Protein AF-A0A0F9DY85-F1 (afdb_monomer)

Structure (mmCIF, N/CA/C/O backbone):
data_AF-A0A0F9DY85-F1
#
_entry.id   AF-A0A0F9DY85-F1
#
loop_
_atom_site.group_PDB
_atom_site.id
_atom_site.type_symbol
_atom_site.label_atom_id
_atom_site.label_alt_id
_atom_site.label_comp_id
_atom_site.label_asym_id
_atom_site.label_entity_id
_atom_site.label_seq_id
_atom_site.pdbx_PDB_ins_code
_atom_site.Cartn_x
_atom_site.Cartn_y
_atom_site.Cartn_z
_atom_site.occupancy
_atom_site.B_iso_or_equiv
_atom_site.auth_seq_id
_atom_site.auth_comp_id
_atom_site.auth_asym_id
_atom_site.auth_atom_id
_atom_site.pdbx_PDB_model_num
ATOM 1 N N . MET A 1 1 ? -1.909 11.849 -15.344 1.00 46.06 1 MET A N 1
ATOM 2 C CA . MET A 1 1 ? -2.215 11.462 -13.945 1.00 46.06 1 MET A CA 1
ATOM 3 C C . MET A 1 1 ? -2.751 10.034 -13.970 1.00 46.06 1 MET A C 1
ATOM 5 O O . MET A 1 1 ? -3.432 9.712 -14.937 1.00 46.06 1 MET A O 1
ATOM 9 N N . ALA A 1 2 ? -2.405 9.166 -13.007 1.00 52.00 2 ALA A N 1
ATOM 10 C CA . ALA A 1 2 ? -3.006 7.825 -12.947 1.00 52.00 2 ALA A CA 1
ATOM 11 C C . ALA A 1 2 ? -4.501 7.929 -12.640 1.00 52.00 2 ALA A C 1
ATOM 13 O O . ALA A 1 2 ? -4.903 8.715 -11.785 1.00 52.00 2 ALA A O 1
ATOM 14 N N . GLU A 1 3 ? -5.295 7.143 -13.355 1.00 54.66 3 GLU A N 1
ATOM 15 C CA . GLU A 1 3 ? -6.748 7.085 -13.211 1.00 54.66 3 GLU A CA 1
ATOM 16 C C . GLU A 1 3 ? -7.149 6.143 -12.072 1.00 54.66 3 GLU A C 1
ATOM 18 O O . GLU A 1 3 ? -8.096 6.411 -11.334 1.00 54.66 3 GLU A O 1
ATOM 23 N N . SER A 1 4 ? -6.362 5.086 -11.854 1.00 67.38 4 SER A N 1
ATOM 24 C CA . SER A 1 4 ? -6.472 4.242 -10.670 1.00 67.38 4 SER A CA 1
ATOM 25 C C . SER A 1 4 ? -5.106 4.009 -10.035 1.00 67.38 4 SER A C 1
ATOM 27 O O . SER A 1 4 ? -4.107 3.772 -10.716 1.00 67.38 4 SER A O 1
ATOM 29 N N . LEU A 1 5 ? -5.073 4.119 -8.709 1.00 66.00 5 LEU A N 1
ATOM 30 C CA . LEU A 1 5 ? -3.927 3.799 -7.876 1.00 66.00 5 LEU A CA 1
ATOM 31 C C . LEU A 1 5 ? -4.450 3.032 -6.667 1.00 66.00 5 LEU A C 1
ATOM 33 O O . LEU A 1 5 ? -5.273 3.566 -5.924 1.00 66.00 5 LEU A O 1
ATOM 37 N N . LYS A 1 6 ? -3.996 1.792 -6.484 1.00 78.62 6 LYS A N 1
ATOM 38 C CA . LYS A 1 6 ? -4.404 0.922 -5.373 1.00 78.62 6 LYS A CA 1
ATOM 39 C C . LYS A 1 6 ? -3.182 0.351 -4.679 1.00 78.62 6 LYS A C 1
ATOM 41 O O . LYS A 1 6 ? -2.167 0.092 -5.318 1.00 78.62 6 LYS A O 1
ATOM 46 N N . ILE A 1 7 ? -3.294 0.130 -3.373 1.00 74.75 7 ILE A N 1
ATOM 47 C CA . ILE A 1 7 ? -2.282 -0.582 -2.589 1.00 74.75 7 ILE A CA 1
ATOM 48 C C . ILE A 1 7 ? -2.908 -1.903 -2.172 1.00 74.75 7 ILE A C 1
ATOM 50 O O . ILE A 1 7 ? -3.916 -1.903 -1.463 1.00 74.75 7 ILE A O 1
ATOM 54 N N . LYS A 1 8 ? -2.335 -3.014 -2.630 1.00 74.44 8 LYS A N 1
ATOM 55 C CA . LYS A 1 8 ? -2.901 -4.348 -2.432 1.00 74.44 8 LYS A CA 1
ATOM 56 C C . LYS A 1 8 ? -1.949 -5.274 -1.697 1.00 74.44 8 LYS A C 1
ATOM 58 O O . LYS A 1 8 ? -0.748 -5.256 -1.955 1.00 74.44 8 LYS A O 1
ATOM 63 N N . GLY A 1 9 ? -2.506 -6.076 -0.788 1.00 59.25 9 GLY A N 1
ATOM 64 C CA . GLY A 1 9 ? -1.823 -7.176 -0.104 1.00 59.25 9 GLY A CA 1
ATOM 65 C C . GLY A 1 9 ? -2.428 -8.512 -0.507 1.00 59.25 9 GLY A C 1
ATOM 66 O O . GLY A 1 9 ? -3.638 -8.708 -0.378 1.00 59.25 9 GLY A O 1
ATOM 67 N N . GLY A 1 10 ? -1.597 -9.419 -1.020 1.00 56.91 10 GLY A N 1
ATOM 68 C CA . GLY A 1 10 ? -2.082 -10.671 -1.605 1.00 56.91 10 GLY A CA 1
ATOM 69 C C . GLY A 1 10 ? -2.939 -10.436 -2.858 1.00 56.91 10 GLY A C 1
ATOM 70 O O . GLY A 1 10 ? -2.722 -9.482 -3.606 1.00 56.91 10 GLY A O 1
ATOM 71 N N . THR A 1 11 ? -3.914 -11.310 -3.114 1.00 40.84 11 THR A N 1
ATOM 72 C CA . THR A 1 11 ? -4.694 -11.305 -4.367 1.00 40.84 11 THR A CA 1
ATOM 73 C C . THR A 1 11 ? -5.953 -10.431 -4.351 1.00 40.84 11 THR A C 1
ATOM 75 O O . THR A 1 11 ? -6.536 -10.222 -5.411 1.00 40.84 11 THR A O 1
ATOM 78 N N . THR A 1 12 ? -6.393 -9.890 -3.206 1.00 43.62 12 THR A N 1
ATOM 79 C CA . THR A 1 12 ? -7.782 -9.380 -3.112 1.00 43.62 12 THR A CA 1
ATOM 80 C C . THR A 1 12 ? -8.025 -8.148 -2.246 1.00 43.62 12 THR A C 1
ATOM 82 O O . THR A 1 12 ? -9.080 -7.533 -2.401 1.00 43.62 12 THR A O 1
ATOM 85 N N . VAL A 1 13 ? -7.111 -7.729 -1.365 1.00 45.12 13 VAL A N 1
ATOM 86 C CA . VAL A 1 13 ? -7.414 -6.622 -0.439 1.00 45.12 13 VAL A CA 1
ATOM 87 C C . VAL A 1 13 ? -6.917 -5.293 -0.994 1.00 45.12 13 VAL A C 1
ATOM 89 O O . VAL A 1 13 ? -5.724 -5.016 -0.946 1.00 45.12 13 VAL A O 1
ATOM 92 N N . ASP A 1 14 ? -7.834 -4.449 -1.473 1.00 63.19 14 ASP A N 1
ATOM 93 C CA . ASP A 1 14 ? -7.562 -3.028 -1.716 1.00 63.19 14 ASP A CA 1
ATOM 94 C C . ASP A 1 14 ? -7.533 -2.291 -0.371 1.00 63.19 14 ASP A C 1
ATOM 96 O O . ASP A 1 14 ? -8.569 -2.052 0.262 1.00 63.19 14 ASP A O 1
ATOM 100 N N . LEU A 1 15 ? -6.330 -1.959 0.094 1.00 60.75 15 LEU A N 1
ATOM 101 C CA . LEU A 1 15 ? -6.127 -1.297 1.378 1.00 60.75 15 LEU A CA 1
ATOM 102 C C . LEU A 1 15 ? -6.636 0.140 1.382 1.00 60.75 15 LEU A C 1
ATOM 104 O O . LEU A 1 15 ? -6.910 0.670 2.459 1.00 60.75 15 LEU A O 1
ATOM 108 N N . LEU A 1 16 ? -6.797 0.759 0.212 1.00 64.31 16 LEU A N 1
ATOM 109 C CA . LEU A 1 16 ? -7.365 2.093 0.126 1.00 64.31 16 LEU A CA 1
ATOM 110 C C . LEU A 1 16 ? -8.872 2.038 0.369 1.00 64.31 16 LEU A C 1
ATOM 112 O O . LEU A 1 16 ? -9.385 2.753 1.229 1.00 64.31 16 LEU A O 1
ATOM 116 N N . LEU A 1 17 ? -9.568 1.112 -0.293 1.00 60.16 17 LEU A N 1
ATOM 117 C CA . LEU A 1 17 ? -11.006 0.911 -0.089 1.00 60.16 17 LEU A CA 1
ATOM 118 C C . LEU A 1 17 ? -11.322 0.373 1.314 1.00 60.16 17 LEU A C 1
ATOM 120 O O . LEU A 1 17 ? -12.213 0.889 1.986 1.00 60.16 17 LEU A O 1
ATOM 124 N N . THR A 1 18 ? -10.559 -0.613 1.794 1.00 58.16 18 THR A N 1
ATOM 125 C CA . 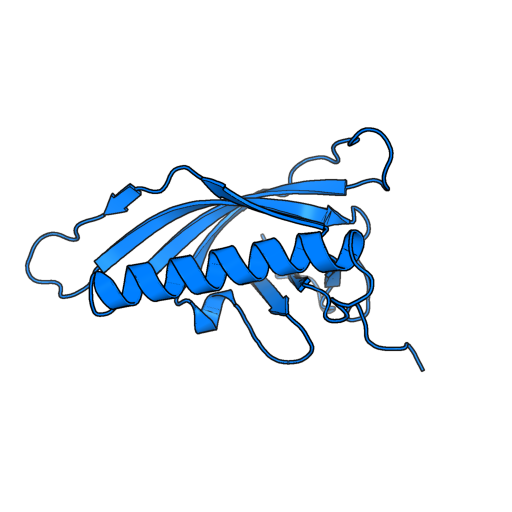THR A 1 18 ? -10.811 -1.272 3.090 1.00 58.16 18 THR A CA 1
ATOM 126 C C . THR A 1 18 ? -10.592 -0.328 4.277 1.00 58.16 18 THR A C 1
ATOM 128 O O . THR A 1 18 ? -11.306 -0.402 5.277 1.00 58.16 18 THR A O 1
ATOM 131 N N . ALA A 1 19 ? -9.630 0.595 4.174 1.00 58.97 19 ALA A N 1
ATOM 132 C CA . ALA A 1 19 ? -9.356 1.583 5.216 1.00 58.97 19 ALA A CA 1
ATOM 133 C C . ALA A 1 19 ? -10.083 2.925 5.002 1.00 58.97 19 ALA A C 1
ATOM 135 O O . ALA A 1 19 ? -9.817 3.872 5.740 1.00 58.97 19 ALA A O 1
ATOM 136 N N . GLY A 1 20 ? -10.965 3.041 3.999 1.00 60.91 20 GLY A N 1
ATOM 137 C CA . GLY A 1 20 ? -11.630 4.309 3.670 1.00 60.91 20 GLY A CA 1
ATOM 138 C C . GLY A 1 20 ? -10.650 5.427 3.285 1.00 60.91 20 GLY A C 1
ATOM 139 O O . GLY A 1 20 ? -10.952 6.609 3.479 1.00 60.91 20 GLY A O 1
ATOM 140 N N . ILE A 1 21 ? -9.463 5.060 2.790 1.00 66.00 21 ILE A N 1
ATOM 141 C CA . ILE A 1 21 ? -8.413 5.969 2.339 1.00 66.00 21 ILE A CA 1
ATOM 142 C C . ILE A 1 21 ? -8.705 6.379 0.897 1.00 66.00 21 ILE A C 1
ATOM 144 O O . ILE A 1 21 ? -8.820 5.555 -0.003 1.00 66.00 21 ILE A O 1
ATOM 148 N N . SER A 1 22 ? -8.732 7.684 0.661 1.00 68.69 22 SER A N 1
ATOM 149 C CA . SER A 1 22 ? -8.679 8.269 -0.678 1.00 68.69 22 SER A CA 1
ATOM 150 C C . SER A 1 22 ? -7.338 8.966 -0.882 1.00 68.69 22 SER A C 1
ATOM 152 O O . SER A 1 22 ? -6.923 9.768 -0.041 1.00 68.69 22 SER A O 1
ATOM 154 N N . ILE A 1 23 ? -6.664 8.676 -1.993 1.00 69.00 23 ILE A N 1
ATOM 155 C CA . ILE A 1 23 ? -5.463 9.407 -2.410 1.00 69.00 23 ILE A CA 1
ATOM 156 C C . ILE A 1 23 ? -5.919 10.715 -3.062 1.00 69.00 23 ILE A C 1
ATOM 158 O O . ILE A 1 23 ? -6.821 10.728 -3.898 1.00 69.00 23 ILE A O 1
ATOM 162 N N . LYS A 1 24 ? -5.353 11.836 -2.613 1.00 62.56 24 LYS A N 1
ATOM 163 C CA . LYS A 1 24 ? -5.716 13.194 -3.049 1.00 62.56 24 LYS A CA 1
ATOM 164 C C . LYS A 1 24 ? -4.743 13.786 -4.056 1.00 62.56 24 LYS A C 1
ATOM 166 O O . LYS A 1 24 ? -5.127 14.677 -4.801 1.00 62.56 24 LYS A O 1
ATOM 171 N N . GLY A 1 25 ? -3.519 13.282 -4.080 1.00 59.41 25 GLY A N 1
ATOM 172 C CA . GLY A 1 25 ? -2.499 13.672 -5.035 1.00 59.41 25 GLY A CA 1
ATOM 173 C C . GLY A 1 25 ? -1.414 12.612 -5.066 1.00 59.41 25 GLY A C 1
ATOM 174 O O . GLY A 1 25 ? -1.050 12.067 -4.021 1.00 59.41 25 GLY A O 1
ATOM 175 N N . TRP A 1 26 ? -0.938 12.320 -6.270 1.00 64.88 26 TRP A N 1
ATOM 176 C CA . TRP A 1 26 ? 0.194 11.447 -6.518 1.00 64.88 26 TRP A CA 1
ATOM 177 C C . TRP A 1 26 ? 1.132 12.158 -7.483 1.00 64.88 26 TRP A C 1
ATOM 179 O O . TRP A 1 26 ? 0.744 12.472 -8.609 1.00 64.88 26 TRP A O 1
ATOM 189 N N . THR A 1 27 ? 2.352 12.400 -7.022 1.00 60.38 27 THR A N 1
ATOM 190 C CA . THR A 1 27 ? 3.445 12.865 -7.866 1.00 60.38 27 THR A CA 1
ATOM 191 C C . THR A 1 27 ? 4.522 11.790 -7.806 1.00 60.38 27 THR A C 1
ATOM 193 O O . THR A 1 27 ? 5.082 11.601 -6.723 1.00 60.38 27 THR A O 1
ATOM 196 N N . PRO A 1 28 ? 4.797 11.083 -8.919 1.00 58.00 28 PRO A N 1
ATOM 197 C CA . PRO A 1 28 ? 5.911 10.151 -8.991 1.00 58.00 28 PRO A CA 1
ATOM 198 C C . PRO A 1 28 ? 7.193 10.874 -8.596 1.00 58.00 28 PRO A C 1
ATOM 200 O O . PRO A 1 28 ? 7.519 11.886 -9.219 1.00 58.00 28 PRO A O 1
ATOM 203 N N . ALA A 1 29 ? 7.890 10.414 -7.557 1.00 64.94 29 ALA A N 1
ATOM 204 C CA . ALA A 1 29 ? 9.205 10.972 -7.267 1.00 64.94 29 ALA A CA 1
ATOM 205 C C . ALA A 1 29 ? 10.280 10.289 -8.121 1.00 64.94 29 ALA A C 1
ATOM 207 O O . ALA A 1 29 ? 10.067 9.245 -8.743 1.00 64.94 29 ALA A O 1
ATOM 208 N N . THR A 1 30 ? 11.434 10.937 -8.192 1.00 57.72 30 THR A N 1
ATOM 209 C CA . THR A 1 30 ? 12.630 10.422 -8.856 1.00 57.72 30 THR A CA 1
ATOM 210 C C . THR A 1 30 ? 13.224 9.242 -8.075 1.00 57.72 30 THR A C 1
ATOM 212 O O . THR A 1 30 ? 13.050 9.188 -6.855 1.00 57.72 30 THR A O 1
ATOM 215 N N . PRO A 1 31 ? 13.919 8.302 -8.744 1.00 59.94 31 PRO A N 1
ATOM 216 C CA . PRO A 1 31 ? 14.590 7.197 -8.065 1.00 59.94 31 PRO A CA 1
ATOM 217 C C . PRO A 1 31 ? 15.553 7.719 -6.992 1.00 59.94 31 PRO A C 1
ATOM 219 O O . PRO A 1 31 ? 16.290 8.678 -7.227 1.00 59.94 31 PRO A O 1
ATOM 222 N N . GLU A 1 32 ? 15.529 7.098 -5.814 1.00 61.56 32 GLU A N 1
ATOM 223 C CA . GLU A 1 32 ? 16.479 7.355 -4.731 1.00 61.56 32 GLU A CA 1
ATOM 224 C C . GLU A 1 32 ? 17.327 6.087 -4.557 1.00 61.56 32 GLU A C 1
ATOM 226 O O . GLU A 1 32 ? 16.789 4.988 -4.421 1.00 61.56 32 GLU A O 1
ATOM 231 N N . ASN A 1 33 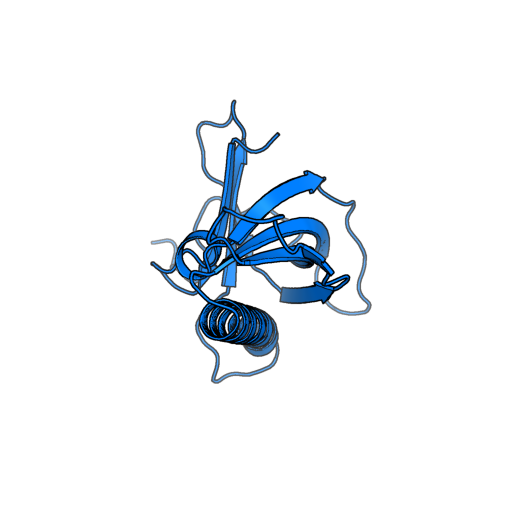? 18.656 6.217 -4.541 1.00 53.69 33 ASN A N 1
ATOM 232 C CA . ASN A 1 33 ? 19.522 5.103 -4.161 1.00 53.69 33 ASN A CA 1
ATOM 233 C C . ASN A 1 33 ? 19.494 4.980 -2.633 1.00 53.69 33 ASN A C 1
ATOM 235 O O . ASN A 1 33 ? 20.047 5.833 -1.941 1.00 53.69 33 ASN A O 1
ATOM 239 N N . GLU A 1 34 ? 18.849 3.941 -2.099 1.00 51.78 34 GLU A N 1
ATOM 240 C CA . GLU A 1 34 ? 19.102 3.529 -0.717 1.00 51.78 34 GLU A CA 1
ATOM 241 C C . GLU A 1 34 ? 20.336 2.628 -0.679 1.00 51.78 34 GLU A C 1
ATOM 243 O O . GLU A 1 34 ? 20.425 1.654 -1.427 1.00 51.78 34 GLU A O 1
ATOM 248 N N . ASP A 1 35 ? 21.283 2.962 0.201 1.00 51.06 35 ASP A N 1
ATOM 249 C CA . ASP A 1 35 ? 22.508 2.197 0.418 1.00 51.06 35 ASP A CA 1
ATOM 250 C C . ASP A 1 35 ? 22.195 0.696 0.589 1.00 51.06 35 ASP A C 1
ATOM 252 O O . ASP A 1 35 ? 21.624 0.264 1.592 1.00 51.06 35 ASP A O 1
ATOM 256 N N . ASN A 1 36 ? 22.627 -0.091 -0.402 1.00 47.88 36 ASN A N 1
ATOM 257 C CA . ASN A 1 36 ? 22.678 -1.559 -0.441 1.00 47.88 36 ASN A CA 1
ATOM 258 C C . ASN A 1 36 ? 21.412 -2.380 -0.744 1.00 47.88 36 ASN A C 1
ATOM 260 O O . ASN A 1 36 ? 21.439 -3.581 -0.486 1.00 47.88 36 ASN A O 1
ATOM 264 N N . LEU A 1 37 ? 20.363 -1.852 -1.378 1.00 48.66 37 LEU A N 1
ATOM 265 C CA . LEU A 1 37 ? 19.325 -2.688 -2.017 1.00 48.66 37 LEU A CA 1
ATOM 266 C C . LEU A 1 37 ? 18.811 -2.006 -3.293 1.00 48.66 37 LEU A C 1
ATOM 268 O O . LEU A 1 37 ? 18.865 -0.790 -3.388 1.00 48.66 37 LEU A O 1
ATOM 272 N N . HIS A 1 38 ? 18.377 -2.816 -4.265 1.00 57.91 38 HIS A N 1
ATOM 273 C CA . HIS A 1 38 ? 17.824 -2.473 -5.588 1.00 57.91 38 HIS A CA 1
ATOM 274 C C . HIS A 1 38 ? 17.263 -1.051 -5.756 1.00 57.91 38 HIS A C 1
ATOM 276 O O . HIS A 1 38 ? 16.619 -0.539 -4.851 1.00 57.91 38 HIS A O 1
ATOM 282 N N . GLU A 1 39 ? 17.409 -0.465 -6.951 1.00 69.25 39 GLU A N 1
ATOM 283 C CA . GLU A 1 39 ? 16.844 0.848 -7.300 1.00 69.25 39 GLU A CA 1
ATOM 284 C C . GLU A 1 39 ? 15.376 0.957 -6.832 1.00 69.25 39 GLU A C 1
ATOM 286 O O . GLU A 1 39 ? 14.479 0.278 -7.348 1.00 69.25 39 GLU A O 1
ATOM 291 N N . VAL A 1 40 ? 15.146 1.771 -5.797 1.00 81.31 40 VAL A N 1
ATOM 292 C CA . VAL A 1 40 ? 13.824 2.037 -5.226 1.00 81.31 40 VAL A CA 1
ATOM 293 C C . VAL A 1 40 ? 13.391 3.446 -5.592 1.00 81.31 40 VAL A C 1
ATOM 295 O O . VAL A 1 40 ? 14.182 4.381 -5.691 1.00 81.31 40 VAL A O 1
ATOM 298 N N . VAL A 1 41 ? 12.090 3.615 -5.779 1.00 84.81 41 VAL A N 1
ATOM 299 C CA . VAL A 1 41 ? 11.484 4.926 -5.993 1.00 84.81 41 VAL A CA 1
ATOM 300 C C . VAL A 1 41 ? 10.683 5.278 -4.756 1.00 84.81 41 VAL A C 1
ATOM 302 O O . VAL A 1 41 ? 9.790 4.528 -4.338 1.00 84.81 41 VAL A O 1
ATOM 305 N N . ARG A 1 42 ? 11.012 6.430 -4.170 1.00 86.00 42 ARG A N 1
ATOM 306 C CA . ARG A 1 42 ? 10.193 7.044 -3.134 1.00 86.00 42 ARG A CA 1
ATOM 307 C C . ARG A 1 42 ? 8.990 7.702 -3.792 1.00 86.00 42 ARG A C 1
ATOM 309 O O . ARG A 1 42 ? 9.097 8.355 -4.814 1.00 86.00 42 ARG A O 1
ATOM 316 N N . GLU A 1 43 ? 7.828 7.536 -3.201 1.00 82.12 43 GLU A N 1
ATOM 317 C CA . GLU A 1 43 ? 6.560 8.034 -3.704 1.00 82.12 43 GLU A CA 1
ATOM 318 C C . GLU A 1 43 ? 5.884 8.780 -2.560 1.00 82.12 43 GLU A C 1
ATOM 320 O O . GLU A 1 43 ? 5.639 8.205 -1.498 1.00 82.12 43 GLU A O 1
ATOM 325 N N . ASN A 1 44 ? 5.590 10.063 -2.760 1.00 82.44 44 ASN A N 1
ATOM 326 C CA . ASN A 1 44 ? 4.921 10.884 -1.757 1.00 82.44 44 ASN A CA 1
ATOM 327 C C . ASN A 1 44 ? 3.491 11.162 -2.210 1.00 82.44 44 ASN A C 1
ATOM 329 O O . ASN A 1 44 ? 3.246 11.734 -3.273 1.00 82.44 44 ASN A O 1
ATOM 333 N N . MET A 1 45 ? 2.535 10.758 -1.385 1.00 81.75 45 MET A N 1
ATOM 334 C CA . MET A 1 45 ? 1.112 10.867 -1.672 1.00 81.75 45 MET A CA 1
ATOM 335 C C . MET A 1 45 ? 0.416 11.590 -0.530 1.00 81.75 45 MET A C 1
ATOM 337 O O . MET A 1 45 ? 0.675 11.330 0.643 1.00 81.75 45 MET A O 1
ATOM 341 N N . SER A 1 46 ? -0.518 12.476 -0.848 1.00 79.56 46 SER A N 1
ATOM 342 C CA . SER A 1 46 ? -1.453 12.979 0.160 1.00 79.56 46 SER A CA 1
ATOM 343 C C . SER A 1 46 ? -2.649 12.047 0.220 1.00 79.56 46 SER A C 1
ATOM 345 O O . SER A 1 46 ? -3.220 11.705 -0.816 1.00 79.56 46 SER A O 1
ATOM 347 N N . PHE A 1 47 ? -3.066 11.658 1.420 1.00 80.00 47 PHE A N 1
ATOM 348 C CA . PHE A 1 47 ? -4.226 10.795 1.601 1.00 80.00 47 PHE A CA 1
ATOM 349 C C . PHE A 1 47 ? -5.217 11.385 2.599 1.00 80.00 47 PHE A C 1
ATOM 351 O O . PHE A 1 47 ? -4.890 12.257 3.407 1.00 80.00 47 PHE A O 1
ATOM 358 N N . ARG A 1 48 ? -6.448 10.882 2.536 1.00 77.69 48 ARG A N 1
ATOM 359 C CA . ARG A 1 48 ? -7.536 11.223 3.447 1.00 77.69 48 ARG A CA 1
ATOM 360 C C . ARG A 1 48 ? -8.304 9.969 3.839 1.00 77.69 48 ARG A C 1
ATOM 362 O O . ARG A 1 48 ? -8.820 9.294 2.955 1.00 77.69 48 ARG A O 1
ATOM 369 N N . ILE A 1 49 ? -8.416 9.709 5.137 1.00 76.88 49 ILE A N 1
ATOM 370 C CA . ILE A 1 49 ? -9.242 8.652 5.732 1.00 76.88 49 ILE A CA 1
ATOM 371 C C . ILE A 1 49 ? -10.547 9.259 6.220 1.00 76.88 49 ILE A C 1
ATOM 373 O O . ILE A 1 49 ? -10.534 10.307 6.873 1.00 76.88 49 ILE A O 1
ATOM 377 N N . LYS A 1 50 ? -11.660 8.585 5.928 1.00 78.38 50 LYS A N 1
ATOM 378 C CA . LYS A 1 50 ? -12.973 8.897 6.495 1.00 78.38 50 LYS A CA 1
ATOM 379 C C . LYS A 1 50 ? -13.424 7.778 7.424 1.00 78.38 50 LYS A C 1
ATOM 381 O O . LYS A 1 50 ? -13.535 6.634 6.995 1.00 78.38 50 LYS A O 1
ATOM 386 N N . GLY A 1 51 ? -13.742 8.139 8.662 1.00 71.38 51 GLY A N 1
ATOM 387 C CA . GLY A 1 51 ? -14.319 7.238 9.651 1.00 71.38 51 GLY A CA 1
ATOM 388 C C . GLY A 1 51 ? -15.736 7.646 10.050 1.00 71.38 51 GLY A C 1
ATOM 389 O O . GLY A 1 51 ? -16.091 8.828 10.047 1.00 71.38 51 GLY A O 1
ATOM 390 N N . THR A 1 52 ? -16.541 6.658 10.440 1.00 77.75 52 THR A N 1
ATOM 391 C CA . THR A 1 52 ? -17.889 6.872 11.006 1.00 77.75 52 THR A CA 1
ATOM 392 C C . THR A 1 52 ? -17.844 7.352 12.461 1.00 77.75 52 THR A C 1
ATOM 394 O O . THR A 1 52 ? -18.817 7.896 12.976 1.00 77.75 52 THR A O 1
ATOM 397 N N . SER A 1 53 ? -16.699 7.172 13.124 1.00 77.12 53 SER A N 1
ATOM 398 C CA . SER A 1 53 ? -16.382 7.651 14.471 1.00 77.12 53 SER A CA 1
ATOM 399 C C . SER A 1 53 ? -14.867 7.842 14.620 1.00 77.12 53 SER A C 1
ATOM 401 O O . SER A 1 53 ? -14.092 7.325 13.811 1.00 77.12 53 SER A O 1
ATOM 403 N N . GLN A 1 54 ? -14.422 8.534 15.674 1.00 75.19 54 GLN A N 1
ATOM 404 C CA . GLN A 1 54 ? -12.989 8.643 15.990 1.00 75.19 54 GLN A CA 1
ATOM 405 C C . GLN A 1 54 ? -12.343 7.270 16.231 1.00 75.19 54 GLN A C 1
ATOM 407 O O . GLN A 1 54 ? -11.245 7.017 15.739 1.00 75.19 54 GLN A O 1
ATOM 412 N N . ASN A 1 55 ? -13.043 6.361 16.919 1.00 77.88 55 ASN A N 1
ATOM 413 C CA . ASN A 1 55 ? -12.555 5.002 17.164 1.00 77.88 55 ASN A CA 1
ATOM 414 C C . ASN A 1 55 ? -12.401 4.221 15.857 1.00 77.88 55 ASN A C 1
ATOM 416 O O . ASN A 1 55 ? -11.370 3.595 15.633 1.00 77.88 55 ASN A O 1
ATOM 420 N N . ASN A 1 56 ? -13.395 4.304 14.967 1.00 81.31 56 ASN A N 1
ATOM 421 C CA . ASN A 1 56 ? -13.333 3.664 13.656 1.00 81.31 56 ASN A CA 1
ATOM 422 C C . ASN A 1 56 ? -12.145 4.183 12.831 1.00 81.31 56 ASN A C 1
ATOM 424 O O . ASN A 1 56 ? -11.397 3.382 12.270 1.00 81.31 56 ASN A O 1
ATOM 428 N N . LEU A 1 57 ? -11.923 5.499 12.834 1.00 78.06 57 LEU A N 1
ATOM 429 C CA . LEU A 1 57 ? -10.795 6.122 12.148 1.00 78.06 57 LEU A CA 1
ATOM 430 C C . LEU A 1 57 ? -9.449 5.639 12.710 1.00 78.06 57 LEU A C 1
ATOM 432 O O . LEU A 1 57 ? -8.555 5.249 11.954 1.00 78.06 57 LEU A O 1
ATOM 436 N N . ALA A 1 58 ? -9.308 5.618 14.038 1.00 79.44 58 ALA A N 1
ATOM 437 C CA . ALA A 1 58 ? -8.102 5.129 14.699 1.00 79.44 58 ALA A CA 1
ATOM 438 C C . ALA A 1 58 ? -7.831 3.654 14.361 1.00 79.44 58 ALA A C 1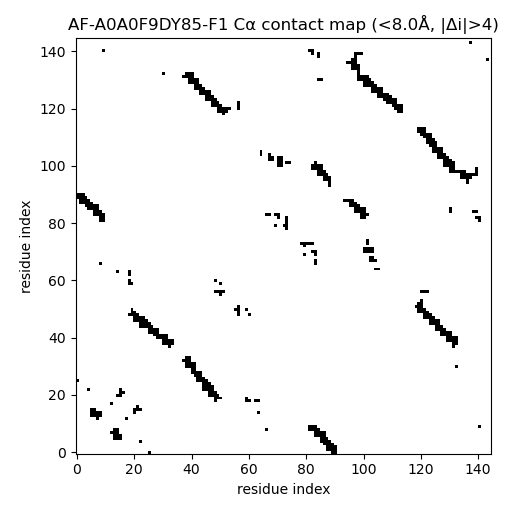
ATOM 440 O O . ALA A 1 58 ? -6.698 3.293 14.032 1.00 79.44 58 ALA A O 1
ATOM 441 N N . SER A 1 59 ? -8.865 2.805 14.374 1.00 81.44 59 SER A N 1
ATOM 442 C CA . SER A 1 59 ? -8.751 1.394 13.991 1.00 81.44 59 SER A CA 1
ATOM 443 C C . SER A 1 59 ? -8.299 1.224 12.538 1.00 81.44 59 SER A C 1
ATOM 445 O O . SER A 1 59 ? -7.373 0.451 12.286 1.00 81.44 59 SER A O 1
ATOM 447 N N . GLN A 1 60 ? -8.883 1.969 11.594 1.00 77.69 60 GLN A N 1
ATOM 448 C CA . GLN A 1 60 ? -8.489 1.936 10.178 1.00 77.69 60 GLN A CA 1
ATOM 449 C C . GLN A 1 60 ? -7.025 2.346 9.987 1.00 77.69 60 GLN A C 1
ATOM 451 O O . GLN A 1 60 ? -6.272 1.663 9.292 1.00 77.69 60 GLN A O 1
ATOM 456 N N . LEU A 1 61 ? -6.584 3.409 10.663 1.00 79.81 61 LEU A N 1
ATOM 457 C CA . LEU A 1 61 ? -5.197 3.864 10.595 1.00 79.81 61 LEU A CA 1
ATOM 458 C C . LEU A 1 61 ? -4.217 2.836 11.187 1.00 79.81 61 LEU A C 1
ATOM 460 O O . LEU A 1 61 ? -3.120 2.651 10.655 1.00 79.81 61 LEU A O 1
ATOM 464 N N . ILE A 1 62 ? -4.593 2.157 12.276 1.00 83.12 62 ILE A N 1
ATOM 465 C CA . ILE A 1 62 ? -3.785 1.082 12.872 1.00 83.12 62 ILE A CA 1
ATOM 466 C C . ILE A 1 62 ? -3.655 -0.094 11.903 1.00 83.12 62 ILE A C 1
ATOM 468 O O . ILE A 1 62 ? -2.543 -0.594 11.722 1.00 83.12 62 ILE A O 1
ATOM 472 N N . ILE A 1 63 ? -4.756 -0.528 11.280 1.00 82.81 63 ILE A N 1
ATOM 473 C CA . ILE A 1 63 ? -4.744 -1.599 10.272 1.00 82.81 63 ILE A CA 1
ATOM 474 C C . ILE A 1 63 ? -3.822 -1.202 9.119 1.00 82.81 63 ILE A C 1
ATOM 476 O O . ILE A 1 63 ? -2.899 -1.943 8.793 1.00 82.81 63 ILE A O 1
ATOM 480 N N . PHE A 1 64 ? -3.983 0.008 8.586 1.00 81.19 64 PHE A N 1
ATOM 481 C CA . PHE A 1 64 ? -3.158 0.494 7.486 1.00 81.19 64 PHE A CA 1
ATOM 482 C C . PHE A 1 64 ? -1.661 0.520 7.836 1.00 81.19 64 PHE A C 1
ATOM 484 O O . PHE A 1 64 ? -0.834 -0.016 7.101 1.00 81.19 64 PHE A O 1
ATOM 491 N N . LYS A 1 65 ? -1.292 1.046 9.013 1.00 83.69 65 LYS A N 1
ATOM 492 C CA . LYS A 1 65 ? 0.102 1.027 9.495 1.00 83.69 65 LYS A CA 1
ATOM 493 C C . LYS A 1 65 ? 0.651 -0.393 9.677 1.00 83.69 65 LYS A C 1
ATOM 49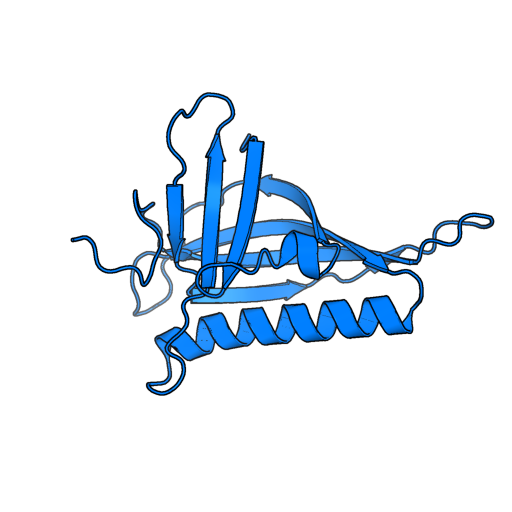5 O O . LYS A 1 65 ? 1.842 -0.610 9.454 1.00 83.69 65 LYS A O 1
ATOM 500 N N . LYS A 1 66 ? -0.181 -1.352 10.103 1.00 85.00 66 LYS A N 1
ATOM 501 C CA . LYS A 1 66 ? 0.219 -2.765 10.218 1.00 85.00 66 LYS A CA 1
ATOM 502 C C . LYS A 1 66 ? 0.520 -3.366 8.847 1.00 85.00 66 LYS A C 1
ATOM 504 O O . LYS A 1 66 ? 1.534 -4.041 8.717 1.00 85.00 66 LYS A O 1
ATOM 509 N N . GLU A 1 67 ? -0.289 -3.079 7.835 1.00 85.44 67 GLU A N 1
ATOM 510 C CA . GLU A 1 67 ? -0.048 -3.561 6.468 1.00 85.44 67 GLU A CA 1
ATOM 511 C C . GLU A 1 67 ? 1.230 -2.967 5.860 1.00 85.44 67 GLU A C 1
ATOM 513 O O . GLU A 1 67 ? 2.055 -3.699 5.317 1.00 85.44 67 GLU A O 1
ATOM 518 N N . LEU A 1 68 ? 1.492 -1.671 6.060 1.00 86.06 68 LEU A N 1
ATOM 519 C CA . LEU A 1 68 ? 2.766 -1.067 5.639 1.00 86.06 68 LEU A CA 1
ATOM 520 C C . LEU A 1 68 ? 3.981 -1.703 6.337 1.00 86.06 68 LEU A C 1
ATOM 522 O O . LEU A 1 68 ? 5.056 -1.816 5.748 1.00 86.06 68 LEU A O 1
ATOM 526 N N . ARG A 1 69 ? 3.822 -2.155 7.589 1.00 86.69 69 ARG A N 1
ATOM 527 C CA . ARG A 1 69 ? 4.867 -2.904 8.301 1.00 86.69 69 ARG A CA 1
ATOM 528 C C . ARG A 1 69 ? 5.076 -4.296 7.704 1.00 86.69 69 ARG A C 1
ATOM 530 O O . ARG A 1 69 ? 6.227 -4.711 7.586 1.00 86.69 69 ARG A O 1
ATOM 537 N N . LYS A 1 70 ? 4.002 -4.985 7.305 1.00 86.56 70 LYS A N 1
ATOM 538 C CA . LYS A 1 70 ? 4.090 -6.282 6.616 1.00 86.56 70 LYS A CA 1
ATOM 539 C C . LYS A 1 70 ? 4.854 -6.177 5.299 1.00 86.56 70 LYS A C 1
ATOM 541 O O . LYS A 1 70 ? 5.639 -7.069 5.004 1.00 86.56 70 LYS A O 1
ATOM 546 N N . ALA A 1 71 ? 4.704 -5.070 4.566 1.00 87.00 71 ALA A N 1
ATOM 547 C CA . ALA A 1 71 ? 5.494 -4.821 3.359 1.00 87.00 71 ALA A CA 1
ATOM 548 C C . ALA A 1 71 ? 7.000 -4.868 3.642 1.00 87.00 71 ALA A C 1
ATOM 550 O O . ALA A 1 71 ? 7.727 -5.577 2.963 1.00 87.00 71 ALA A O 1
ATOM 551 N N . ARG A 1 72 ? 7.460 -4.205 4.711 1.00 87.94 72 ARG A N 1
ATOM 552 C CA . ARG A 1 72 ? 8.867 -4.286 5.138 1.00 87.94 72 ARG A CA 1
ATOM 553 C C . ARG A 1 72 ? 9.259 -5.701 5.555 1.00 87.94 72 ARG A C 1
ATOM 555 O O . ARG A 1 72 ? 10.340 -6.163 5.207 1.00 87.94 72 ARG A O 1
ATOM 562 N N . GLN A 1 73 ? 8.391 -6.378 6.304 1.00 88.25 73 GLN A N 1
ATOM 563 C CA . GLN A 1 73 ? 8.657 -7.733 6.785 1.00 88.25 73 GLN A CA 1
ATOM 564 C C . GLN A 1 73 ? 8.849 -8.721 5.634 1.00 88.25 73 GLN A C 1
ATOM 566 O O . GLN A 1 73 ? 9.783 -9.503 5.716 1.00 88.25 73 GLN A O 1
ATOM 571 N N . PHE A 1 74 ? 8.084 -8.603 4.543 1.00 88.50 74 PHE A N 1
ATOM 572 C CA . PHE A 1 74 ? 8.219 -9.445 3.345 1.00 88.50 74 PHE A CA 1
ATOM 573 C C . PHE A 1 74 ? 9.655 -9.506 2.798 1.00 88.50 74 PHE A C 1
ATOM 575 O O . PHE A 1 74 ? 10.091 -10.549 2.329 1.00 88.50 74 PHE A O 1
ATOM 582 N N . HIS A 1 75 ? 10.415 -8.411 2.901 1.00 86.44 75 HIS A N 1
ATOM 583 C CA . HIS A 1 75 ? 11.804 -8.354 2.424 1.00 86.44 75 HIS A CA 1
ATOM 584 C C . HIS A 1 75 ? 12.839 -8.758 3.476 1.00 86.44 75 HIS A C 1
ATOM 586 O O . HIS A 1 75 ? 13.969 -9.087 3.137 1.00 86.44 75 HIS A O 1
ATOM 592 N N . THR A 1 76 ? 12.485 -8.687 4.760 1.00 86.12 76 THR A N 1
ATOM 593 C CA . THR A 1 76 ? 13.436 -8.884 5.872 1.00 86.12 76 THR A CA 1
ATOM 594 C C . THR A 1 76 ? 13.246 -10.195 6.627 1.00 86.12 76 THR A C 1
ATOM 596 O O . THR A 1 76 ? 14.097 -10.557 7.437 1.00 86.12 76 THR A O 1
ATOM 599 N N . THR A 1 77 ? 12.126 -10.890 6.423 1.00 85.38 77 THR A N 1
ATOM 600 C CA . THR A 1 77 ? 11.781 -12.110 7.155 1.00 85.38 77 THR A CA 1
ATOM 601 C C . THR A 1 77 ? 11.295 -13.202 6.212 1.00 85.38 77 THR A C 1
ATOM 603 O O . THR A 1 77 ? 10.681 -12.941 5.187 1.00 85.38 77 THR A O 1
ATOM 606 N N . THR A 1 78 ? 11.546 -14.457 6.582 1.00 84.31 78 THR A N 1
ATOM 607 C CA . THR A 1 78 ? 11.166 -15.631 5.779 1.00 84.31 78 THR A CA 1
ATOM 608 C C . THR A 1 78 ? 9.710 -16.058 5.974 1.00 84.31 78 THR A C 1
ATOM 610 O O . THR A 1 78 ? 9.144 -16.734 5.124 1.00 84.31 78 THR A O 1
ATOM 613 N N . TRP A 1 79 ? 9.089 -15.677 7.094 1.00 84.00 79 TRP A N 1
ATOM 614 C CA . TRP A 1 79 ? 7.715 -16.065 7.429 1.00 84.00 79 TRP A CA 1
ATOM 615 C C . TRP A 1 79 ? 6.657 -15.174 6.770 1.00 84.00 79 TRP A C 1
ATOM 617 O O . TRP A 1 79 ? 5.509 -15.593 6.629 1.00 84.00 79 TRP A O 1
ATOM 627 N N . GLN A 1 80 ? 7.008 -13.944 6.383 1.00 86.88 80 GLN A N 1
ATOM 628 C CA . GLN A 1 80 ? 6.076 -13.048 5.712 1.00 86.88 80 GLN A CA 1
ATOM 629 C C . GLN A 1 80 ? 6.114 -13.328 4.211 1.00 86.88 80 GLN A C 1
ATOM 631 O O . GLN A 1 80 ? 6.967 -12.823 3.496 1.00 86.88 80 GLN A O 1
ATOM 636 N N . THR A 1 81 ? 5.160 -14.117 3.727 1.00 84.38 81 THR A N 1
ATOM 637 C CA . THR A 1 81 ? 5.128 -14.590 2.331 1.00 84.38 81 THR A CA 1
ATOM 638 C C . THR A 1 81 ? 4.220 -13.769 1.421 1.00 84.38 81 THR A C 1
ATOM 640 O O . THR A 1 81 ? 4.202 -13.970 0.211 1.00 84.38 81 THR A O 1
ATOM 643 N N . THR A 1 82 ? 3.435 -12.847 1.984 1.00 85.19 82 THR A N 1
ATOM 644 C CA . THR A 1 82 ? 2.479 -12.043 1.218 1.00 85.19 82 THR A CA 1
ATOM 645 C C . THR A 1 82 ? 3.100 -10.706 0.811 1.00 85.19 82 THR A C 1
ATOM 647 O O . THR A 1 82 ? 3.400 -9.902 1.705 1.00 85.19 82 THR A O 1
ATOM 650 N N . PRO A 1 83 ? 3.254 -10.432 -0.499 1.00 87.56 83 PRO A N 1
ATOM 651 C CA . PRO A 1 83 ? 3.744 -9.146 -0.965 1.00 87.56 83 PRO A CA 1
ATOM 652 C C . PRO A 1 83 ? 2.670 -8.067 -0.820 1.00 87.56 83 PRO A C 1
ATOM 654 O O . PRO A 1 83 ? 1.471 -8.322 -0.983 1.00 87.56 83 PRO A O 1
ATOM 657 N N . LEU A 1 84 ? 3.129 -6.843 -0.565 1.00 88.44 84 LEU A N 1
ATOM 658 C CA . LEU A 1 84 ? 2.332 -5.633 -0.722 1.00 88.44 84 LEU A CA 1
ATOM 659 C C . LEU A 1 84 ? 2.810 -4.899 -1.971 1.00 88.44 84 LEU A C 1
ATOM 661 O O . LEU A 1 84 ? 4.013 -4.747 -2.151 1.00 88.44 84 LEU A O 1
ATOM 665 N N . TYR A 1 85 ? 1.902 -4.449 -2.829 1.00 88.25 85 TYR A N 1
ATOM 666 C CA . TYR A 1 85 ? 2.254 -3.800 -4.091 1.00 88.25 85 TYR A CA 1
ATOM 667 C C . TYR A 1 85 ? 1.313 -2.652 -4.439 1.00 88.25 85 TYR A C 1
ATOM 669 O O . TYR A 1 85 ? 0.201 -2.537 -3.919 1.00 88.25 85 TYR A O 1
ATOM 677 N N . ILE A 1 86 ? 1.793 -1.793 -5.330 1.00 87.38 86 ILE A N 1
ATOM 678 C CA . ILE A 1 86 ? 1.047 -0.713 -5.954 1.00 87.38 86 ILE A CA 1
ATOM 679 C C . ILE A 1 86 ? 0.532 -1.208 -7.303 1.00 87.38 86 ILE A C 1
ATOM 681 O O . ILE A 1 86 ? 1.300 -1.734 -8.100 1.00 87.38 86 ILE A O 1
ATOM 685 N N . GLU A 1 87 ? -0.757 -1.023 -7.552 1.00 87.19 87 GLU A N 1
ATOM 686 C CA . GLU A 1 87 ? -1.406 -1.179 -8.854 1.00 87.19 87 GLU A CA 1
ATOM 687 C C . GLU A 1 87 ? -1.684 0.219 -9.402 1.00 87.19 87 GLU A C 1
ATOM 689 O O . GLU A 1 87 ? -2.290 1.037 -8.704 1.00 87.19 87 GLU A O 1
ATOM 694 N N . ALA A 1 88 ? -1.236 0.499 -10.622 1.00 83.88 88 ALA A N 1
ATOM 695 C CA . ALA A 1 88 ? -1.459 1.777 -11.280 1.00 83.88 88 ALA A CA 1
ATOM 696 C C . ALA A 1 88 ? -1.886 1.585 -12.737 1.00 83.88 88 ALA A C 1
ATOM 698 O O . ALA A 1 88 ? -1.395 0.692 -13.428 1.00 83.88 88 ALA A O 1
ATOM 699 N N . GLN A 1 89 ? -2.758 2.467 -13.215 1.00 83.88 89 GLN A N 1
ATOM 700 C CA . GLN A 1 89 ? -3.109 2.578 -14.629 1.00 83.88 89 GLN A CA 1
ATOM 701 C C . GLN A 1 89 ? -3.281 4.054 -14.994 1.00 83.88 89 GLN A C 1
ATOM 703 O O . GLN A 1 89 ? -4.026 4.791 -14.340 1.00 83.88 89 GLN A O 1
ATOM 708 N N . GLY A 1 90 ? -2.545 4.507 -16.005 1.00 74.94 90 GLY A N 1
ATOM 709 C CA . GLY A 1 90 ? -2.707 5.827 -16.606 1.00 74.94 90 GLY A CA 1
ATOM 710 C C . GLY A 1 90 ? -4.010 5.938 -17.393 1.00 74.94 90 GLY A C 1
ATOM 711 O O . GLY A 1 90 ? -4.465 4.963 -17.974 1.00 74.94 90 GLY A O 1
ATOM 712 N N . SER A 1 91 ? -4.567 7.148 -17.481 1.00 74.00 91 SER A N 1
ATOM 713 C CA . SER A 1 91 ? -5.821 7.411 -18.211 1.00 74.00 91 SER A CA 1
ATOM 714 C C . SER A 1 91 ? -5.771 7.092 -19.711 1.00 74.00 91 SER A C 1
ATOM 716 O O . SER A 1 91 ? -6.795 7.025 -20.378 1.00 74.00 91 SER A O 1
ATOM 718 N N . THR A 1 92 ? -4.569 6.951 -20.268 1.00 76.94 92 THR A N 1
ATOM 719 C CA . THR A 1 92 ? -4.326 6.579 -21.668 1.00 76.94 92 THR A CA 1
ATOM 720 C C . THR A 1 92 ? -3.654 5.210 -21.794 1.00 76.94 92 THR A C 1
ATOM 722 O O . THR A 1 92 ? -3.273 4.818 -22.894 1.00 76.94 92 THR A O 1
ATOM 725 N N . GLU A 1 93 ? -3.440 4.500 -20.682 1.00 76.94 93 GLU A N 1
ATOM 726 C CA . GLU A 1 93 ? -2.791 3.189 -20.658 1.00 76.94 93 GLU A CA 1
ATOM 727 C C . GLU A 1 93 ? -3.863 2.093 -20.735 1.00 76.94 93 GLU A C 1
ATOM 729 O O . GLU A 1 93 ? -4.769 2.025 -19.907 1.00 76.94 93 GLU A O 1
ATOM 734 N N . SER A 1 94 ? -3.750 1.192 -21.712 1.00 80.50 94 SER A N 1
ATOM 735 C CA . SER A 1 94 ? -4.617 0.008 -21.802 1.00 80.50 94 SER A CA 1
ATOM 736 C C . SER A 1 94 ? -4.244 -1.076 -20.789 1.00 80.50 94 SER A C 1
ATOM 738 O O . SER A 1 94 ? -5.090 -1.882 -20.410 1.00 80.50 94 SER A O 1
ATOM 740 N N . ASN A 1 95 ? -2.987 -1.086 -20.339 1.00 83.81 95 ASN A N 1
ATOM 741 C CA . ASN A 1 95 ? -2.449 -2.102 -19.446 1.00 83.81 95 ASN A CA 1
ATOM 742 C C . ASN A 1 95 ? -2.278 -1.555 -18.029 1.00 83.81 95 ASN A C 1
ATOM 744 O O . ASN A 1 95 ? -1.739 -0.468 -17.824 1.00 83.81 95 ASN A O 1
ATOM 748 N N . THR A 1 96 ? -2.680 -2.355 -17.045 1.00 86.75 96 THR A N 1
ATOM 749 C CA . THR A 1 96 ? -2.371 -2.116 -15.635 1.00 86.75 96 THR A CA 1
ATOM 750 C C . THR A 1 96 ? -0.932 -2.523 -15.344 1.00 86.75 96 THR A C 1
ATOM 752 O O . THR A 1 96 ? -0.477 -3.585 -15.770 1.00 86.75 96 THR A O 1
ATOM 755 N N . ARG A 1 97 ? -0.222 -1.694 -14.583 1.00 87.06 97 ARG A N 1
ATOM 756 C CA . ARG A 1 97 ? 1.146 -1.957 -14.1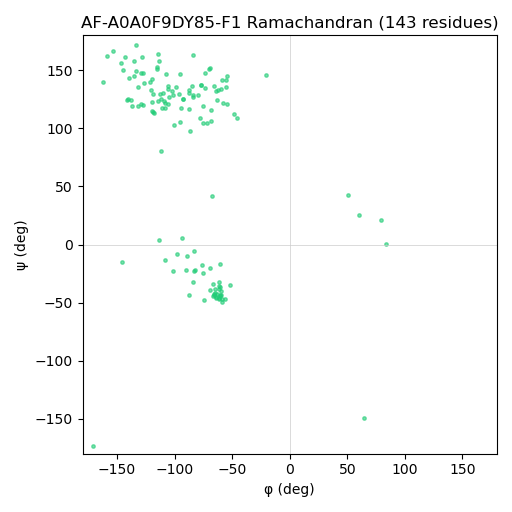37 1.00 87.06 97 ARG A CA 1
ATOM 757 C C . ARG A 1 97 ? 1.218 -2.094 -12.626 1.00 87.06 97 ARG A C 1
ATOM 759 O O . ARG A 1 97 ? 0.423 -1.502 -11.892 1.00 87.06 97 ARG A O 1
ATOM 766 N N . TYR A 1 98 ? 2.207 -2.851 -12.171 1.00 89.19 98 TYR A N 1
ATOM 767 C CA . TYR A 1 98 ? 2.374 -3.188 -10.763 1.00 89.19 98 TYR A CA 1
ATOM 768 C C . TYR A 1 98 ? 3.777 -2.852 -10.277 1.00 89.19 98 TYR A C 1
ATOM 770 O O . TYR A 1 98 ? 4.729 -2.954 -11.042 1.00 89.19 98 TYR A O 1
ATOM 778 N N . ALA A 1 99 ? 3.913 -2.473 -9.012 1.00 88.44 99 ALA A N 1
ATOM 779 C CA . ALA A 1 99 ? 5.217 -2.303 -8.386 1.00 88.44 99 ALA A CA 1
ATOM 780 C C . ALA A 1 99 ? 5.205 -2.824 -6.949 1.00 88.44 99 ALA A C 1
ATOM 782 O O . ALA A 1 99 ? 4.382 -2.407 -6.133 1.00 88.44 99 ALA A O 1
ATOM 783 N N . LEU A 1 100 ? 6.119 -3.734 -6.630 1.00 90.12 100 LEU A N 1
ATOM 784 C CA . LEU A 1 100 ? 6.307 -4.268 -5.288 1.00 90.12 100 LEU A CA 1
ATOM 785 C C . LEU A 1 100 ? 6.714 -3.163 -4.305 1.00 90.12 100 LEU A C 1
ATOM 787 O O . LEU A 1 100 ? 7.613 -2.365 -4.571 1.00 90.12 100 LEU A O 1
ATOM 791 N N . LEU A 1 101 ? 6.063 -3.134 -3.144 1.00 89.75 101 LEU A N 1
ATOM 792 C CA . LEU A 1 101 ? 6.380 -2.211 -2.067 1.00 89.75 101 LEU A CA 1
ATOM 793 C C . LEU A 1 101 ? 7.463 -2.810 -1.161 1.00 89.75 101 LEU A C 1
ATOM 795 O O . LEU A 1 101 ? 7.334 -3.930 -0.668 1.00 89.75 101 LEU A O 1
ATOM 799 N N . HIS A 1 102 ? 8.506 -2.031 -0.891 1.00 88.38 102 HIS A N 1
ATOM 800 C CA . HIS A 1 102 ? 9.544 -2.352 0.088 1.00 88.38 102 HIS A CA 1
ATOM 801 C C . HIS A 1 102 ? 9.176 -1.879 1.484 1.00 88.38 102 HIS A C 1
ATOM 803 O O . HIS A 1 102 ? 9.351 -2.591 2.469 1.00 88.38 102 HIS A O 1
ATOM 809 N N . ARG A 1 103 ? 8.654 -0.661 1.589 1.00 87.25 103 ARG A N 1
ATOM 810 C CA . ARG A 1 103 ? 8.205 -0.091 2.857 1.00 87.25 103 ARG A CA 1
ATOM 811 C C . ARG A 1 103 ? 7.222 1.035 2.601 1.00 87.25 103 ARG A C 1
ATOM 813 O O . ARG A 1 103 ? 7.182 1.618 1.523 1.00 87.25 103 ARG A O 1
ATOM 820 N N . GLY A 1 104 ? 6.467 1.382 3.631 1.00 87.00 104 GLY A N 1
ATOM 821 C CA . GLY A 1 104 ? 5.692 2.608 3.633 1.00 87.00 104 GLY A CA 1
ATOM 822 C C . GLY A 1 104 ? 5.590 3.199 5.024 1.00 87.00 104 GLY A C 1
ATOM 823 O O . GLY A 1 104 ? 5.717 2.503 6.037 1.00 87.00 104 GLY A O 1
ATOM 824 N N . ARG A 1 105 ? 5.360 4.503 5.071 1.00 87.00 105 ARG A N 1
ATOM 825 C CA . ARG A 1 105 ? 5.210 5.268 6.298 1.00 87.00 105 ARG A CA 1
ATOM 826 C C . ARG A 1 105 ? 4.093 6.283 6.136 1.00 87.00 105 ARG A C 1
ATOM 828 O O . ARG A 1 105 ? 3.929 6.899 5.093 1.00 87.00 105 ARG A O 1
ATOM 835 N N . VAL A 1 106 ? 3.357 6.479 7.221 1.00 85.88 106 VAL A N 1
ATOM 836 C CA . VAL A 1 106 ? 2.401 7.575 7.356 1.00 85.88 106 VAL A CA 1
ATOM 837 C C . VAL A 1 106 ? 3.030 8.681 8.199 1.00 85.88 106 VAL A C 1
ATOM 839 O O . VAL A 1 106 ? 3.522 8.410 9.301 1.00 85.88 106 VAL A O 1
ATOM 842 N N . SER A 1 107 ? 2.996 9.909 7.699 1.00 84.38 107 SER A N 1
ATOM 843 C CA . SER A 1 107 ? 3.506 11.124 8.341 1.00 84.38 107 SER A CA 1
ATOM 844 C C . SER A 1 107 ? 2.472 12.261 8.247 1.00 84.38 107 SER A C 1
ATOM 846 O O . SER A 1 107 ? 1.426 12.116 7.612 1.00 84.38 107 SER A O 1
ATOM 848 N N . ASN A 1 108 ? 2.728 13.376 8.943 1.00 82.62 108 ASN A N 1
ATOM 849 C CA . ASN A 1 108 ? 1.930 14.613 8.875 1.00 82.62 108 ASN A CA 1
ATOM 850 C C . ASN A 1 108 ? 0.419 14.417 9.068 1.00 82.62 108 ASN A C 1
ATOM 852 O O . ASN A 1 108 ? -0.398 14.979 8.347 1.00 82.62 108 ASN A O 1
ATOM 856 N N . LEU A 1 109 ? 0.045 13.582 10.036 1.00 81.38 109 LEU A N 1
ATOM 857 C CA . LEU A 1 109 ? -1.351 13.309 10.343 1.00 81.38 109 LEU A CA 1
ATOM 858 C C . LEU A 1 109 ? -2.025 14.549 10.938 1.00 81.38 109 LEU A C 1
ATOM 860 O O . LEU A 1 109 ? -1.697 14.966 12.045 1.00 81.38 109 LEU A O 1
ATOM 864 N N . THR A 1 110 ? -3.014 15.089 10.234 1.00 76.69 110 THR A N 1
ATOM 865 C CA . THR A 1 110 ? -3.826 16.222 10.684 1.00 76.69 110 THR A CA 1
ATOM 866 C C . THR A 1 110 ? -5.286 15.801 10.770 1.00 76.69 110 THR A C 1
ATOM 868 O O . THR A 1 110 ? -5.886 15.350 9.788 1.00 76.69 110 THR A O 1
ATOM 871 N N . THR A 1 111 ? -5.867 15.945 11.959 1.00 67.50 111 THR A N 1
ATOM 872 C CA . THR A 1 111 ? -7.302 15.743 12.171 1.00 67.50 111 THR A CA 1
ATOM 873 C C . THR A 1 111 ? -8.049 16.944 11.609 1.00 67.50 111 THR A C 1
ATOM 875 O O . THR A 1 111 ? -7.839 18.068 12.055 1.00 67.50 111 THR A O 1
ATOM 878 N N . ILE A 1 112 ? -8.919 16.711 10.629 1.00 60.78 112 ILE A N 1
ATOM 879 C CA . ILE A 1 112 ? -9.823 17.735 10.113 1.00 60.78 112 ILE A CA 1
ATOM 880 C C . ILE A 1 112 ? -11.173 17.468 10.768 1.00 60.78 112 ILE A C 1
ATOM 882 O O . ILE A 1 112 ? -11.892 16.541 10.394 1.00 60.78 112 ILE A O 1
ATOM 886 N N . HIS A 1 113 ? -11.508 18.265 11.778 1.00 55.34 113 HIS A N 1
ATOM 887 C CA . HIS A 1 113 ? -12.875 18.308 12.274 1.00 55.34 113 HIS A CA 1
ATOM 888 C C . HIS A 1 113 ? -13.709 19.032 11.215 1.00 55.34 113 HIS A C 1
ATOM 890 O O . HIS A 1 113 ? -13.588 20.246 11.061 1.00 55.34 113 HIS A O 1
ATOM 896 N N . GLU A 1 114 ? -14.506 18.296 10.435 1.00 52.19 114 GLU A N 1
ATOM 897 C CA . GLU A 1 114 ? -15.534 18.945 9.622 1.00 52.19 114 GLU A CA 1
ATOM 898 C C . GLU A 1 114 ? -16.514 19.625 10.587 1.00 52.19 114 GLU A C 1
ATOM 900 O O . GLU A 1 114 ? -17.014 19.014 11.535 1.00 52.19 114 GLU A O 1
ATOM 905 N N . THR A 1 115 ? -16.711 20.927 10.396 1.00 46.50 115 THR A N 1
ATOM 906 C CA . THR A 1 115 ? -17.607 21.738 11.214 1.00 46.50 115 THR A CA 1
ATOM 907 C C . THR A 1 115 ? -19.033 21.188 11.148 1.00 46.50 115 THR A C 1
ATOM 909 O O . THR A 1 115 ? -19.507 20.688 10.125 1.00 46.50 115 THR A O 1
ATOM 912 N N . VAL A 1 116 ? -19.710 21.234 12.294 1.00 50.22 116 VAL A N 1
ATOM 913 C CA . VAL A 1 116 ? -21.086 20.761 12.488 1.00 50.22 116 VAL A CA 1
ATOM 914 C C . VAL A 1 116 ? -22.032 21.449 11.480 1.00 50.22 116 VAL A C 1
ATOM 916 O O . VAL A 1 116 ? -21.860 22.643 11.237 1.00 50.22 116 VAL A O 1
ATOM 919 N N . PRO A 1 117 ? -23.037 20.747 10.909 1.00 54.34 117 PRO A N 1
ATOM 920 C CA . PRO A 1 117 ? -23.488 19.399 11.230 1.00 54.34 117 PRO A CA 1
ATOM 921 C C . PRO A 1 117 ? -23.177 18.417 10.094 1.00 54.34 117 PRO A C 1
ATOM 923 O O . PRO A 1 117 ? -24.062 18.049 9.322 1.00 54.34 117 PRO A O 1
ATOM 926 N N . LYS A 1 118 ? -21.938 17.924 9.994 1.00 52.12 118 LYS A N 1
ATOM 927 C CA . LYS A 1 118 ? -21.669 16.702 9.222 1.00 52.12 118 LYS A CA 1
ATOM 928 C C . LYS A 1 118 ? -20.903 15.683 10.057 1.00 52.12 118 LYS A C 1
ATOM 930 O O . LYS A 1 118 ? -19.813 15.933 10.549 1.00 52.12 118 LYS A O 1
ATOM 935 N N . LYS A 1 119 ? -21.539 14.518 10.220 1.00 53.62 119 LYS A N 1
ATOM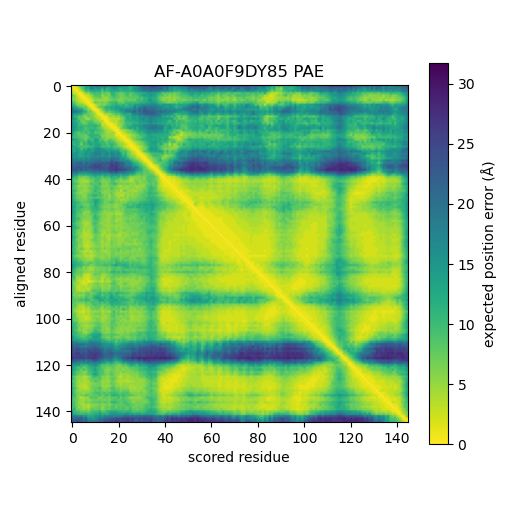 936 C CA . LYS A 1 119 ? -21.121 13.321 10.974 1.00 53.62 119 LYS A CA 1
ATOM 937 C C . LYS A 1 119 ? -19.904 12.606 10.349 1.00 53.62 119 LYS A C 1
ATOM 939 O O . LYS A 1 119 ? -19.915 11.384 10.231 1.00 53.62 119 LYS A O 1
ATOM 944 N N . ALA A 1 120 ? -18.899 13.336 9.877 1.00 59.59 120 ALA A N 1
ATOM 945 C CA . ALA A 1 120 ? -17.740 12.758 9.205 1.00 59.59 120 ALA A CA 1
ATOM 946 C C . ALA A 1 120 ? -16.461 13.106 9.968 1.00 59.59 120 ALA A C 1
ATOM 948 O O . ALA A 1 120 ? -16.065 14.266 10.055 1.00 59.59 120 ALA A O 1
ATOM 949 N N . PHE A 1 121 ? -15.804 12.082 10.516 1.00 69.88 121 PHE A N 1
ATOM 950 C CA . PHE A 1 121 ? -14.456 12.229 11.051 1.00 69.88 121 PHE A CA 1
ATOM 951 C C . PHE A 1 121 ? -13.481 12.000 9.908 1.00 69.88 121 PHE A C 1
ATOM 953 O O . PHE A 1 121 ? -13.427 10.910 9.336 1.00 69.88 121 PHE A O 1
ATOM 960 N N . THR A 1 122 ? -12.727 13.038 9.569 1.00 73.44 122 THR A N 1
ATOM 961 C CA . THR A 1 122 ? -11.774 12.999 8.469 1.00 73.44 122 THR A CA 1
ATOM 962 C C . THR A 1 122 ? -10.373 13.250 9.012 1.00 73.44 122 THR A C 1
ATOM 964 O O . THR A 1 122 ? -10.126 14.233 9.707 1.00 73.44 122 THR A O 1
ATOM 967 N N . GLN A 1 123 ? -9.421 12.390 8.661 1.00 78.00 123 GLN A N 1
ATOM 968 C CA . GLN A 1 123 ? -8.004 12.621 8.936 1.00 78.00 123 GLN A CA 1
ATOM 969 C C . GLN A 1 123 ? -7.249 12.636 7.617 1.00 78.00 123 GLN A C 1
ATOM 971 O O . GLN A 1 123 ? -7.474 11.784 6.759 1.00 78.00 123 GLN A O 1
ATOM 976 N N . SER A 1 124 ? -6.383 13.625 7.432 1.00 80.75 124 SER A N 1
ATOM 977 C CA . SER A 1 124 ? -5.509 13.702 6.261 1.00 80.75 124 SER A CA 1
ATOM 978 C C . SER A 1 124 ? -4.059 13.533 6.689 1.00 80.75 124 SER A C 1
ATOM 980 O O . SER A 1 124 ? -3.723 13.748 7.853 1.00 80.75 124 SER A O 1
ATOM 982 N N . GLY A 1 125 ? -3.205 13.128 5.762 1.00 83.50 125 GLY A N 1
ATOM 983 C CA . GLY A 1 125 ? -1.776 13.056 6.016 1.00 83.50 125 GLY A CA 1
ATOM 984 C C . GLY A 1 125 ? -0.974 12.780 4.760 1.00 83.50 125 GLY A C 1
ATOM 985 O O . GLY A 1 125 ? -1.508 12.751 3.646 1.00 83.50 125 GLY A O 1
ATOM 986 N N . THR A 1 126 ? 0.316 12.562 4.967 1.00 84.50 126 THR A N 1
ATOM 987 C CA . THR A 1 126 ? 1.256 12.172 3.922 1.00 84.50 126 THR A CA 1
ATOM 988 C C . THR A 1 126 ? 1.537 10.678 4.039 1.00 84.50 126 THR A C 1
ATOM 990 O O . THR A 1 126 ? 1.785 10.147 5.123 1.00 84.50 126 THR A O 1
ATOM 993 N N . LEU A 1 127 ? 1.454 9.990 2.911 1.00 86.00 127 LEU A N 1
ATOM 994 C CA . LEU A 1 127 ? 1.839 8.606 2.735 1.00 86.00 127 LEU A CA 1
ATOM 995 C C . LEU A 1 127 ? 3.119 8.591 1.907 1.00 86.00 127 LEU A C 1
ATOM 997 O O . LEU A 1 127 ? 3.132 9.033 0.763 1.00 86.00 127 LEU A O 1
ATOM 1001 N N . GLU A 1 128 ? 4.179 8.085 2.512 1.00 87.94 128 GLU A N 1
ATOM 1002 C CA . GLU A 1 128 ? 5.479 7.907 1.884 1.00 87.94 128 GLU A CA 1
ATOM 1003 C C . GLU A 1 128 ? 5.645 6.417 1.603 1.00 87.94 128 GLU A C 1
ATOM 1005 O O . GLU A 1 128 ? 5.555 5.592 2.517 1.00 87.94 128 GLU A O 1
ATOM 1010 N N . LEU A 1 129 ? 5.836 6.060 0.343 1.00 87.69 129 LEU A N 1
ATOM 1011 C CA . LEU A 1 129 ? 5.975 4.686 -0.119 1.00 87.69 129 LEU A CA 1
ATOM 1012 C C . LEU A 1 129 ? 7.339 4.522 -0.776 1.00 87.69 129 LEU A C 1
ATOM 1014 O O . LEU A 1 129 ? 7.807 5.417 -1.464 1.00 87.69 129 LEU A O 1
ATOM 1018 N N . TRP A 1 130 ? 7.965 3.371 -0.581 1.00 89.12 130 TRP A N 1
ATOM 1019 C CA . TRP A 1 130 ? 9.156 2.970 -1.316 1.00 89.12 130 TRP A CA 1
ATOM 1020 C C . TRP A 1 130 ? 8.794 1.708 -2.062 1.00 89.12 130 TRP A C 1
ATOM 1022 O O . TRP A 1 130 ? 8.490 0.682 -1.443 1.00 89.12 130 TRP A O 1
ATOM 1032 N N . ARG A 1 131 ? 8.776 1.809 -3.382 1.00 88.25 131 ARG A N 1
ATOM 1033 C CA . ARG A 1 131 ? 8.512 0.695 -4.288 1.00 88.25 131 ARG A CA 1
ATOM 1034 C C . ARG A 1 131 ? 9.756 0.389 -5.106 1.00 88.25 131 ARG A C 1
ATOM 1036 O O . ARG A 1 131 ? 10.649 1.226 -5.202 1.00 88.25 131 ARG A O 1
ATOM 1043 N N . GLU A 1 132 ? 9.789 -0.779 -5.724 1.00 87.44 132 GLU A N 1
ATOM 1044 C CA . GLU A 1 132 ? 10.750 -1.059 -6.792 1.00 87.44 132 GLU A CA 1
ATOM 1045 C C . GLU A 1 132 ? 10.664 0.007 -7.901 1.00 87.44 132 GLU A C 1
ATOM 1047 O O . GLU A 1 132 ? 9.579 0.532 -8.193 1.00 87.44 132 GLU A O 1
ATOM 1052 N N . ALA A 1 133 ? 11.802 0.346 -8.510 1.00 84.12 133 ALA A N 1
ATOM 1053 C CA . ALA A 1 133 ? 11.845 1.330 -9.589 1.00 84.12 133 ALA A CA 1
ATOM 1054 C C . ALA A 1 133 ? 11.113 0.848 -10.846 1.00 84.12 133 ALA A C 1
ATOM 1056 O O . ALA A 1 133 ? 10.332 1.602 -11.437 1.00 84.12 133 ALA A O 1
ATOM 1057 N N . GLY A 1 134 ? 11.331 -0.417 -11.214 1.00 83.12 134 GLY A N 1
ATOM 1058 C CA . GLY A 1 134 ? 10.731 -1.044 -12.386 1.00 83.12 134 GLY A CA 1
ATOM 1059 C C . GLY A 1 134 ? 9.251 -1.360 -12.194 1.00 83.12 134 GLY A C 1
ATOM 1060 O O . GLY A 1 134 ? 8.848 -1.934 -11.189 1.00 83.12 134 GLY A O 1
ATOM 1061 N N . TRP A 1 135 ? 8.437 -1.034 -13.194 1.00 86.62 135 TRP A N 1
ATOM 1062 C CA . TRP A 1 135 ? 7.050 -1.484 -13.246 1.00 86.62 135 TRP A CA 1
ATOM 1063 C C . TRP A 1 135 ? 6.962 -2.884 -13.858 1.00 86.62 135 TRP A C 1
ATOM 1065 O O . TRP A 1 135 ? 7.576 -3.170 -14.884 1.00 86.62 135 TRP A O 1
ATOM 1075 N N . ARG A 1 136 ? 6.153 -3.748 -13.250 1.00 87.94 136 ARG A N 1
ATOM 1076 C CA . ARG A 1 136 ? 5.849 -5.101 -13.716 1.00 87.94 136 ARG A CA 1
ATOM 1077 C C . ARG A 1 136 ? 4.561 -5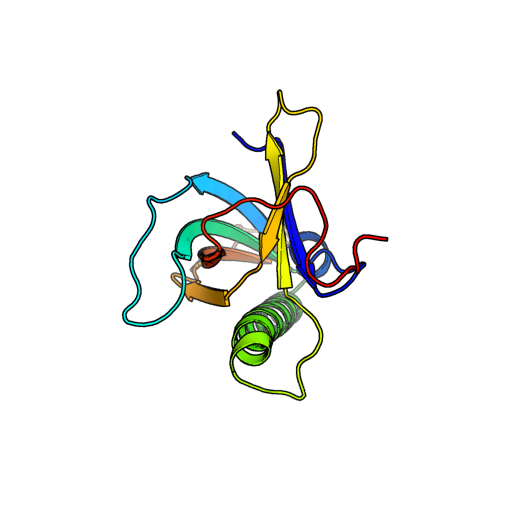.120 -14.529 1.00 87.94 136 ARG A C 1
ATOM 1079 O O . ARG A 1 136 ? 3.607 -4.409 -14.214 1.00 87.94 136 ARG A O 1
ATOM 1086 N N . GLY A 1 137 ? 4.512 -6.005 -15.523 1.00 87.12 137 GLY A N 1
ATOM 1087 C CA . GLY A 1 137 ? 3.289 -6.326 -16.272 1.00 87.12 137 GLY A CA 1
ATOM 1088 C C . GLY A 1 137 ? 2.387 -7.361 -15.588 1.00 87.12 137 GLY A C 1
ATOM 1089 O O . GLY A 1 137 ? 1.295 -7.631 -16.073 1.00 87.12 137 GLY A O 1
ATOM 1090 N N . ALA A 1 138 ? 2.829 -7.947 -14.472 1.00 86.62 138 ALA A N 1
ATOM 1091 C CA . ALA A 1 138 ? 2.087 -8.948 -13.711 1.00 86.62 138 ALA A CA 1
ATOM 1092 C C . ALA A 1 138 ? 2.141 -8.654 -12.208 1.00 86.62 138 ALA A C 1
ATOM 1094 O O . ALA A 1 138 ? 3.045 -7.965 -11.724 1.00 86.62 138 ALA A O 1
ATOM 1095 N N . VAL A 1 139 ? 1.168 -9.196 -11.477 1.00 86.81 139 VAL A N 1
ATOM 1096 C CA . VAL A 1 139 ? 1.034 -9.012 -10.031 1.00 86.81 139 VAL A CA 1
ATOM 1097 C C . VAL A 1 139 ? 2.238 -9.632 -9.300 1.00 86.81 139 VAL A C 1
ATOM 1099 O O . VAL A 1 139 ? 2.601 -10.780 -9.562 1.00 86.81 139 VAL A O 1
ATOM 1102 N N . PRO A 1 140 ? 2.880 -8.919 -8.358 1.00 85.69 140 PRO A N 1
ATOM 1103 C CA . PRO A 1 140 ? 3.936 -9.504 -7.540 1.00 85.69 140 PRO A CA 1
ATOM 1104 C C . PRO A 1 140 ? 3.441 -10.709 -6.732 1.00 85.69 140 PRO A C 1
ATOM 1106 O O . PRO A 1 140 ? 2.398 -10.650 -6.084 1.00 85.69 140 PRO A O 1
ATOM 1109 N N . GLY A 1 141 ? 4.215 -11.796 -6.735 1.00 77.69 141 GLY A N 1
ATOM 1110 C CA . GLY A 1 141 ? 3.893 -13.020 -5.991 1.00 77.69 141 GLY A CA 1
ATOM 1111 C C . GLY A 1 141 ? 2.943 -13.985 -6.701 1.00 77.69 141 GLY A C 1
ATOM 1112 O O . GLY A 1 141 ? 2.655 -15.043 -6.148 1.00 77.69 141 GLY A O 1
ATOM 1113 N N . THR A 1 142 ? 2.489 -13.678 -7.919 1.00 74.62 142 THR A N 1
ATOM 1114 C CA . THR A 1 142 ? 1.875 -14.679 -8.799 1.00 74.62 142 THR A CA 1
ATOM 1115 C C . THR A 1 142 ? 2.953 -15.273 -9.698 1.00 74.62 142 THR A C 1
ATOM 1117 O O . THR A 1 142 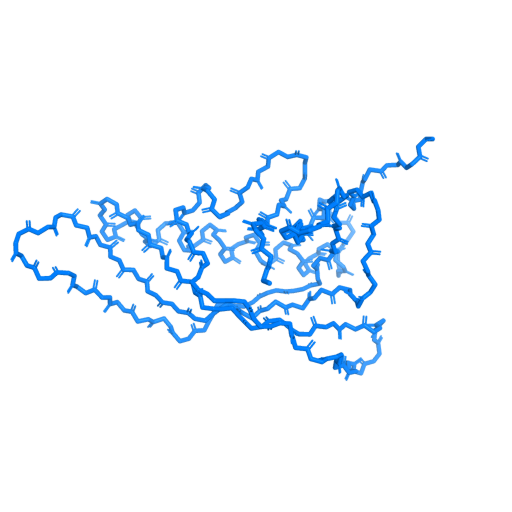? 3.662 -14.526 -10.375 1.00 74.62 142 THR A O 1
ATOM 1120 N N . SER A 1 143 ? 3.101 -16.597 -9.706 1.00 53.38 143 SER A N 1
ATOM 1121 C CA . SER A 1 143 ? 3.929 -17.294 -10.691 1.00 53.38 143 SER A CA 1
ATOM 1122 C C . SER A 1 143 ? 3.406 -16.969 -12.092 1.00 53.38 143 SER A C 1
ATOM 1124 O O . SER A 1 143 ? 2.233 -17.202 -12.380 1.00 53.38 143 SER A O 1
ATOM 1126 N N . GLN A 1 144 ? 4.260 -16.406 -12.951 1.00 43.72 144 GLN A N 1
ATOM 1127 C CA . GLN A 1 144 ? 3.983 -16.366 -14.384 1.00 43.72 144 GLN A CA 1
ATOM 1128 C C . GLN A 1 144 ? 4.072 -17.812 -14.884 1.00 43.72 144 GLN A C 1
ATOM 1130 O O . GLN A 1 144 ? 5.160 -18.385 -14.889 1.00 43.72 144 GLN A O 1
ATOM 1135 N N . LEU A 1 145 ? 2.918 -18.416 -15.172 1.00 33.97 145 LEU A N 1
ATOM 1136 C CA . LEU A 1 145 ? 2.827 -19.637 -15.971 1.00 33.97 145 LEU A CA 1
ATOM 1137 C C . LEU A 1 145 ? 2.949 -19.276 -17.450 1.00 33.97 145 LEU A C 1
ATOM 1139 O O . LEU A 1 145 ? 2.364 -18.236 -17.834 1.00 33.97 145 LEU A O 1
#

Organism: NCBI:txid412755

Mean predicted aligned error: 8.93 Å

Foldseek 3Di:
DWPDKFKDKADDDGLCVVLQKDWPDWDFADWDDDPPDATKTKIKTKIKGKDLDPVSNVVSVVVSQVVLVLQQCCVVDPPSLIWIKMWTHHPPRPAIWIWTWNGKDWDDWDWDDDDPDDSITMIMTMIITITHPDIDRDDPNDDDD

Secondary structure (DSSP, 8-state):
-EEEEEEEETTTEEHHHHTTEEEEEEEEEEEE--TTSS-EEEEEEEEEEEESSHHHHHHHHHHHHHHHHHHHHHHH-SS----EEEEEEETT-SS-EEEEEEEEEEEEEEEEEPPSS---EEEEEEEEEEEESSPBSS-TTS---

Sequence (145 aa):
MAESLKIKGGTTVDLLLTAGISIKGWTPATPENEDNLHEVVRENMSFRIKGTSQNNLASQLIIFKKELRKARQFHTTTWQTTPLYIEAQGSTESNTRYALLHRGRVSNLTTIHETVPKKAFTQSGTLELWREAGWRGAVPGTSQL

pLDDT: mean 74.12, std 13.86, range [33.97, 90.12]

Solvent-accessible surface area (backbone atoms only — not comparable to full-atom values): 7948 Å² total; per-residue (Å²): 115,68,71,45,77,42,41,30,48,62,95,76,44,46,52,31,70,76,38,40,40,44,79,76,47,79,53,87,48,68,75,43,84,54,95,90,56,75,67,25,21,45,34,55,28,38,36,37,34,57,17,86,38,70,66,52,36,51,52,31,53,50,53,52,54,50,53,29,48,42,17,34,36,35,79,75,41,89,84,43,80,56,50,27,29,38,42,38,26,42,79,88,47,93,62,64,33,23,26,49,34,51,36,48,47,81,44,75,76,43,80,46,79,53,70,84,94,49,87,48,40,34,37,34,29,36,38,39,35,32,23,46,58,65,74,32,84,56,63,78,89,60,83,86,126

Radius of gyration: 15.85 Å; Cα contacts (8 Å, |Δi|>4): 311; chains: 1; bounding box: 46×41×39 Å

Nearest PDB structures (foldseek):
  2gjv-assembly1_A  TM=4.863E-01  e=1.764E-02  Salmonella enterica subsp. enterica serovar Typhimurium
  7aeb-assembly1_Y  TM=3.791E-01  e=6.913E-03  Algoriphagus machipongonensis
  9b45-assembly1_f  TM=4.320E-01  e=1.028E-01  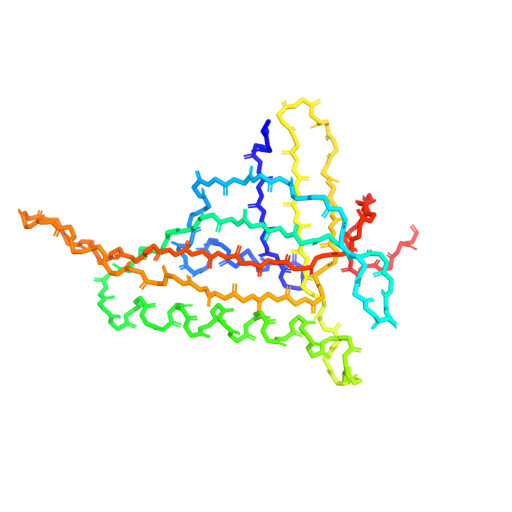Pseudomonas virus Pa193
  6rao-assembly1_F  TM=2.833E-01  e=4.259E-02  Serratia entomophila
  6j0n-assembly1_n  TM=3.123E-01  e=4.552E-01  Photorhabdus asymbiotica subsp. asymbiotica ATCC 43949